Protein AF-A0A9D4B961-F1 (afdb_monomer_lite)

Foldseek 3Di:
DDDDDDPVRVVVVCCVPPVPPQDLVNLLVCLVPQDADVPHDPVNSVVVSVVSCCSNCVPPPPVPVDPPDD

pLDDT: mean 75.54, std 14.16, range [37.44, 94.0]

Secondary structure (DSSP, 8-state):
------HHHHHHHHHHHH-----HHHHHHHHHT-PPPTT--HHHHHHHHHHHHHHH-TT--GGGT-SS--

Organism: Dreissena polymorpha (NCBI:txid45954)

Radius of gyration: 17.99 Å; chains: 1; bounding box: 52×37×34 Å

Structure (mmCIF, N/CA/C/O backbone):
data_AF-A0A9D4B961-F1
#
_entry.id   AF-A0A9D4B961-F1
#
loop_
_atom_site.group_PDB
_atom_site.id
_atom_site.type_symbol
_atom_site.label_atom_id
_atom_site.label_alt_id
_atom_site.label_comp_id
_atom_site.label_asym_id
_atom_site.label_entity_id
_atom_site.label_seq_id
_atom_site.pdbx_PDB_ins_code
_atom_site.Cartn_x
_atom_site.Cartn_y
_atom_site.Cartn_z
_atom_site.occupancy
_atom_site.B_iso_or_equiv
_atom_site.auth_seq_id
_atom_site.auth_comp_id
_atom_site.auth_asym_id
_atom_site.auth_atom_id
_atom_site.pdbx_PDB_model_num
ATOM 1 N N . MET A 1 1 ? 33.170 21.958 -17.922 1.00 43.72 1 MET A N 1
ATOM 2 C CA . MET A 1 1 ? 31.880 22.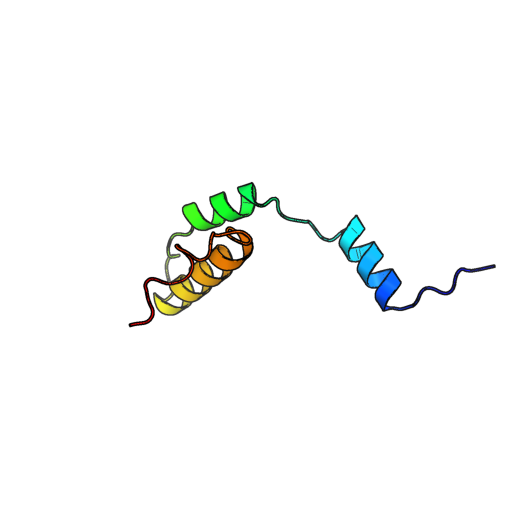030 -18.640 1.00 43.72 1 MET A CA 1
ATOM 3 C C . MET A 1 1 ? 30.841 21.339 -17.778 1.00 43.72 1 MET A C 1
ATOM 5 O O . MET A 1 1 ? 31.024 20.165 -17.497 1.00 43.72 1 MET A O 1
ATOM 9 N N . GLY A 1 2 ? 29.833 22.056 -17.279 1.00 60.34 2 GLY A N 1
ATOM 10 C CA . GLY A 1 2 ? 28.743 21.427 -16.528 1.00 60.34 2 GLY A CA 1
ATOM 11 C C . GLY A 1 2 ? 27.800 20.715 -17.492 1.00 60.34 2 GLY A C 1
ATOM 12 O O . GLY A 1 2 ? 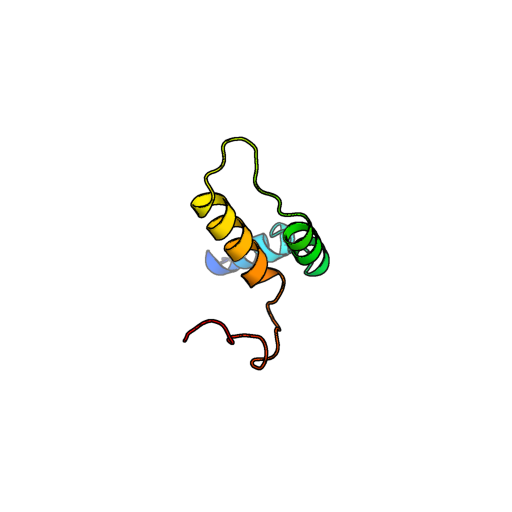27.331 21.339 -18.444 1.00 60.34 2 GLY A O 1
ATOM 13 N N . GLU A 1 3 ? 27.552 19.424 -17.278 1.00 72.38 3 GLU A N 1
ATOM 14 C CA . GLU A 1 3 ? 26.513 18.698 -18.010 1.00 72.38 3 GLU A CA 1
ATOM 15 C C . GLU A 1 3 ? 25.158 19.369 -17.736 1.00 72.38 3 GLU A C 1
ATOM 17 O O . GLU A 1 3 ? 24.739 19.511 -16.585 1.00 72.38 3 GLU A O 1
ATOM 22 N N . LYS A 1 4 ? 24.476 19.826 -18.793 1.00 78.44 4 LYS A N 1
ATOM 23 C CA . LYS A 1 4 ? 23.103 20.325 -18.688 1.00 78.44 4 LYS A CA 1
ATOM 24 C C . LYS A 1 4 ? 22.172 19.120 -18.613 1.00 78.44 4 LYS A C 1
ATOM 26 O O . LYS A 1 4 ? 21.882 18.515 -19.638 1.00 78.44 4 LYS A O 1
ATOM 31 N N . PHE A 1 5 ? 21.715 18.779 -17.413 1.00 80.38 5 PHE A N 1
ATOM 32 C CA . PHE A 1 5 ? 20.655 17.790 -17.242 1.00 80.38 5 PHE A CA 1
ATOM 33 C C . PHE A 1 5 ? 19.292 18.444 -17.428 1.00 80.38 5 PHE A C 1
ATOM 35 O O . PHE A 1 5 ? 19.017 19.503 -16.862 1.00 80.38 5 PHE A O 1
ATOM 42 N N . SER A 1 6 ? 18.420 17.790 -18.186 1.00 88.38 6 SER A N 1
ATOM 43 C CA . SER A 1 6 ? 16.998 18.112 -18.162 1.00 88.38 6 SER A CA 1
ATOM 44 C C . SER A 1 6 ? 16.393 17.740 -16.805 1.00 88.38 6 SER A C 1
ATOM 46 O O . SER A 1 6 ? 16.864 16.831 -16.113 1.00 88.38 6 SER A O 1
ATOM 48 N N . PHE A 1 7 ? 15.307 18.416 -16.430 1.00 84.56 7 PHE A N 1
ATOM 49 C CA . PHE A 1 7 ? 14.561 18.106 -15.208 1.00 84.56 7 PHE A CA 1
ATOM 50 C C . PHE A 1 7 ? 14.184 16.615 -15.125 1.00 84.56 7 PHE A C 1
ATOM 52 O O . PHE A 1 7 ? 14.384 15.976 -14.094 1.00 84.56 7 PHE A O 1
ATOM 59 N N . SER A 1 8 ? 13.736 16.029 -16.237 1.00 85.62 8 SER A N 1
ATOM 60 C CA . SER A 1 8 ? 13.376 14.610 -16.333 1.00 85.62 8 SER A CA 1
ATOM 61 C C . SER A 1 8 ? 14.554 13.671 -16.048 1.00 85.62 8 SER A C 1
ATOM 63 O O . SER A 1 8 ? 14.387 12.631 -15.413 1.00 85.62 8 SER A O 1
ATOM 65 N N . GLU A 1 9 ? 15.767 14.027 -16.475 1.00 87.75 9 GLU A N 1
ATOM 66 C CA . GLU A 1 9 ? 16.968 13.231 -16.204 1.00 87.75 9 GLU A CA 1
ATOM 67 C C . GLU A 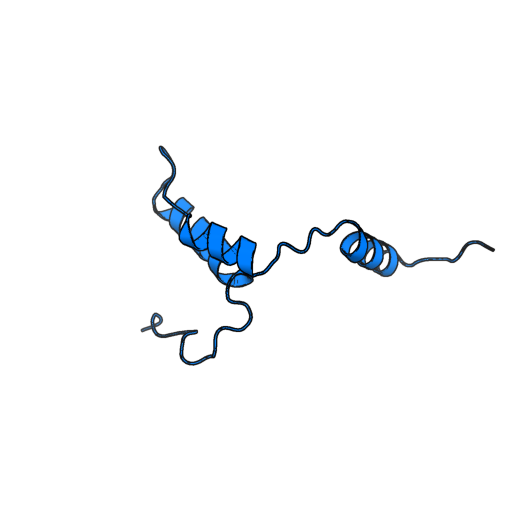1 9 ? 17.407 13.313 -14.746 1.00 87.75 9 GLU A C 1
ATOM 69 O O . GLU A 1 9 ? 17.858 12.308 -14.190 1.00 87.75 9 GLU A O 1
ATOM 74 N N . ILE A 1 10 ? 17.255 14.485 -14.124 1.00 88.31 10 ILE A N 1
ATOM 75 C CA . ILE A 1 10 ? 17.498 14.670 -12.691 1.00 88.31 10 ILE A CA 1
ATOM 76 C C . ILE A 1 10 ? 16.509 13.814 -11.901 1.00 88.31 10 ILE A C 1
ATOM 78 O O . ILE A 1 10 ? 16.939 13.032 -11.055 1.00 88.31 10 ILE A O 1
ATOM 82 N N . MET A 1 11 ? 15.219 13.878 -12.238 1.00 84.69 11 MET A N 1
ATOM 83 C CA . MET A 1 11 ? 14.176 13.076 -11.594 1.00 84.69 11 MET A CA 1
ATOM 84 C C . MET A 1 11 ? 14.434 11.576 -11.742 1.00 84.69 11 MET A C 1
ATOM 86 O O . MET A 1 11 ? 14.445 10.867 -10.743 1.00 84.69 11 MET A O 1
ATOM 90 N N . ARG A 1 12 ? 14.774 11.082 -12.939 1.00 82.19 12 ARG A N 1
ATOM 91 C CA . ARG A 1 12 ? 15.118 9.662 -13.145 1.00 82.19 12 ARG A CA 1
ATOM 92 C C . ARG A 1 12 ? 16.327 9.223 -12.312 1.00 82.19 12 ARG A C 1
ATOM 94 O O . ARG A 1 12 ? 16.353 8.114 -11.782 1.00 82.19 12 ARG A O 1
ATOM 101 N N . LYS A 1 13 ? 17.355 10.072 -12.199 1.00 83.12 13 LYS A N 1
ATOM 102 C CA . LYS A 1 13 ? 18.535 9.793 -11.361 1.00 83.12 13 LYS A CA 1
ATOM 103 C C . LYS A 1 13 ? 18.187 9.820 -9.872 1.00 83.12 13 LYS A C 1
ATOM 105 O O . LYS A 1 13 ? 18.712 8.999 -9.123 1.00 83.12 13 LYS A O 1
ATOM 110 N N . MET A 1 14 ? 17.308 10.729 -9.455 1.00 79.00 14 MET A N 1
ATOM 111 C CA . MET A 1 14 ? 16.794 10.796 -8.089 1.00 79.00 14 MET A CA 1
ATOM 112 C C . MET A 1 14 ? 15.946 9.570 -7.750 1.00 79.00 14 MET A C 1
ATOM 114 O O . MET A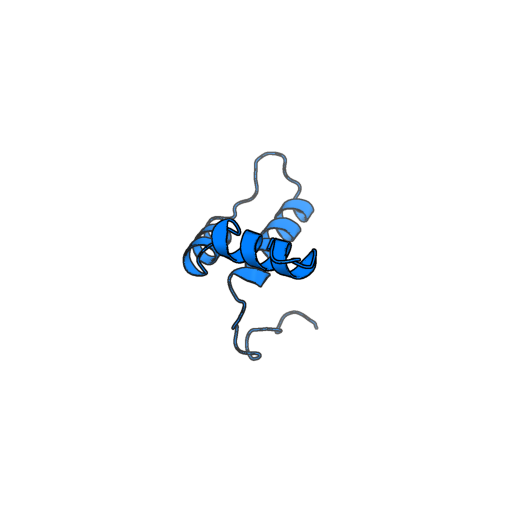 1 14 ? 16.193 8.949 -6.726 1.00 79.00 14 MET A O 1
ATOM 118 N N . GLU A 1 15 ? 15.040 9.141 -8.626 1.00 76.44 15 GLU A N 1
ATOM 119 C CA . GLU A 1 15 ? 14.271 7.904 -8.453 1.00 76.44 15 GLU A CA 1
ATOM 120 C C . GLU A 1 15 ? 15.169 6.663 -8.423 1.00 76.44 15 GLU A C 1
ATOM 122 O O . GLU A 1 15 ? 14.944 5.757 -7.630 1.00 76.44 15 GLU A O 1
ATOM 127 N N . GLY A 1 16 ? 16.224 6.614 -9.240 1.00 69.62 16 GLY A N 1
ATOM 128 C CA . GLY A 1 16 ? 17.178 5.504 -9.212 1.00 69.62 16 GLY A CA 1
ATOM 129 C C . GLY A 1 16 ? 18.025 5.440 -7.934 1.00 69.62 16 GLY A C 1
ATOM 130 O O . GLY A 1 16 ? 18.358 4.344 -7.491 1.00 69.62 16 GLY A O 1
ATOM 131 N N . ARG A 1 17 ? 18.392 6.593 -7.353 1.00 75.38 17 ARG A N 1
ATOM 132 C CA . ARG A 1 17 ? 19.261 6.677 -6.160 1.00 75.38 17 ARG A CA 1
ATOM 133 C C . ARG A 1 17 ? 18.502 6.693 -4.834 1.00 75.38 17 ARG A C 1
ATOM 135 O O . ARG A 1 17 ? 19.002 6.159 -3.853 1.00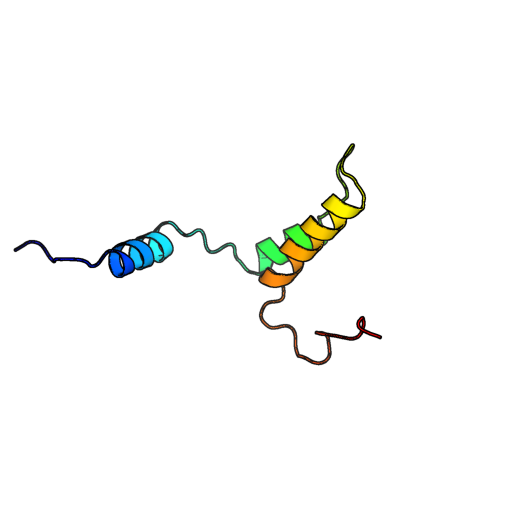 75.38 17 ARG A O 1
ATOM 142 N N . PHE A 1 18 ? 17.340 7.335 -4.807 1.00 72.38 18 PHE A N 1
ATOM 143 C CA . PHE A 1 18 ? 16.562 7.628 -3.600 1.00 72.38 18 PHE A CA 1
ATOM 144 C C . PHE A 1 18 ? 15.120 7.139 -3.683 1.00 72.38 18 PHE A C 1
ATOM 146 O O . PHE A 1 18 ? 14.440 7.089 -2.660 1.00 72.38 18 PHE A O 1
ATOM 153 N N . GLY A 1 19 ? 14.636 6.772 -4.872 1.00 65.75 19 GLY A N 1
ATOM 154 C CA . GLY A 1 19 ? 13.372 6.067 -4.994 1.00 65.75 19 GLY A CA 1
ATOM 155 C C . GLY A 1 19 ? 13.552 4.699 -4.365 1.00 65.75 19 GLY A C 1
ATOM 156 O O . GLY A 1 19 ? 14.079 3.780 -4.992 1.00 65.75 19 GLY A O 1
ATOM 157 N N . ALA A 1 20 ? 13.154 4.572 -3.102 1.00 58.59 20 ALA A N 1
ATOM 158 C CA . ALA A 1 20 ? 13.082 3.294 -2.427 1.00 58.59 20 ALA A CA 1
ATOM 159 C C . ALA A 1 20 ? 12.134 2.404 -3.237 1.00 58.59 20 ALA A C 1
ATOM 161 O O . ALA A 1 20 ? 10.910 2.481 -3.115 1.00 58.59 20 ALA A O 1
ATOM 162 N N . LYS A 1 21 ? 12.694 1.576 -4.125 1.00 65.50 21 LYS A N 1
ATOM 163 C CA . LYS A 1 21 ? 11.945 0.513 -4.783 1.00 65.50 21 LYS A CA 1
ATOM 164 C C . LYS A 1 21 ? 11.666 -0.515 -3.710 1.00 65.50 21 LYS A C 1
ATOM 166 O O . LYS A 1 21 ? 12.444 -1.441 -3.513 1.00 65.50 21 LYS A O 1
ATOM 171 N N . GLU A 1 22 ? 10.566 -0.312 -2.998 1.00 68.19 22 GLU A N 1
ATOM 172 C CA . GLU A 1 22 ? 10.054 -1.310 -2.079 1.00 68.19 22 GLU A CA 1
ATOM 173 C C . GLU A 1 22 ? 9.992 -2.649 -2.821 1.00 68.19 22 GLU A C 1
ATOM 175 O O . GLU A 1 22 ? 9.467 -2.719 -3.943 1.00 68.19 22 GLU A O 1
ATOM 180 N N . LEU A 1 23 ? 10.618 -3.676 -2.247 1.00 71.00 23 LEU A N 1
ATOM 181 C CA . LEU A 1 23 ? 10.670 -4.984 -2.881 1.00 71.00 23 LEU A CA 1
ATOM 182 C C . LEU A 1 23 ? 9.238 -5.526 -3.011 1.00 71.00 23 LEU A C 1
ATOM 184 O O . LEU A 1 23 ? 8.419 -5.302 -2.112 1.00 71.00 23 LEU A O 1
ATOM 188 N N . PRO A 1 24 ? 8.903 -6.225 -4.107 1.00 69.75 24 PRO A N 1
ATOM 189 C CA . PRO A 1 24 ? 7.595 -6.858 -4.262 1.00 69.75 24 PRO A CA 1
ATOM 190 C C . PRO A 1 24 ? 7.196 -7.706 -3.046 1.00 69.75 24 PRO A C 1
ATOM 192 O O . PRO A 1 24 ? 6.046 -7.669 -2.617 1.00 69.75 24 PRO A O 1
ATOM 195 N N . GLU A 1 25 ? 8.149 -8.410 -2.441 1.00 71.31 25 GLU A N 1
ATOM 196 C CA . GLU A 1 25 ? 7.953 -9.208 -1.232 1.00 71.31 25 GLU A CA 1
ATOM 197 C C . GLU A 1 25 ? 7.511 -8.352 -0.040 1.00 71.31 25 GLU A C 1
ATOM 199 O O . GLU A 1 25 ? 6.548 -8.702 0.639 1.00 71.31 25 GLU A O 1
ATOM 204 N N . THR A 1 26 ? 8.133 -7.188 0.174 1.00 78.50 26 THR A N 1
ATOM 205 C CA . THR A 1 26 ? 7.730 -6.244 1.228 1.00 78.50 26 THR A CA 1
ATOM 206 C C . THR A 1 26 ? 6.301 -5.749 1.014 1.00 78.50 26 THR A C 1
ATOM 208 O O . THR A 1 26 ? 5.526 -5.685 1.967 1.00 78.50 26 THR A O 1
ATOM 211 N N . ARG A 1 27 ? 5.913 -5.470 -0.236 1.00 78.75 27 ARG A N 1
ATOM 212 C CA . ARG A 1 27 ? 4.537 -5.061 -0.563 1.00 78.75 27 ARG A CA 1
ATOM 213 C C . ARG A 1 27 ? 3.524 -6.161 -0.276 1.00 78.75 27 ARG A C 1
ATOM 215 O O . ARG A 1 27 ? 2.466 -5.886 0.278 1.00 78.75 27 ARG A O 1
ATOM 222 N N . ARG A 1 28 ? 3.853 -7.410 -0.619 1.00 79.31 28 ARG A N 1
ATOM 223 C CA . ARG A 1 28 ? 2.991 -8.573 -0.350 1.00 79.31 28 ARG A CA 1
ATOM 224 C C . ARG A 1 28 ? 2.808 -8.799 1.144 1.00 79.31 28 ARG A C 1
ATOM 226 O O . ARG A 1 28 ? 1.687 -9.046 1.568 1.00 79.31 28 ARG A O 1
ATOM 233 N N . VAL A 1 29 ? 3.872 -8.651 1.932 1.00 84.00 29 VAL A N 1
ATOM 234 C CA . VAL A 1 29 ? 3.793 -8.730 3.396 1.00 84.00 29 VAL A CA 1
ATOM 235 C C . VAL A 1 29 ? 2.895 -7.623 3.950 1.00 84.00 29 VAL A C 1
ATOM 237 O O . VAL A 1 29 ? 1.997 -7.916 4.732 1.00 84.00 29 VAL A O 1
ATOM 240 N N . LYS A 1 30 ? 3.059 -6.373 3.495 1.00 84.50 30 LYS A N 1
ATOM 241 C CA . LYS A 1 30 ? 2.189 -5.257 3.907 1.00 84.50 30 LYS A CA 1
ATOM 242 C C . LYS A 1 30 ? 0.724 -5.489 3.552 1.00 84.50 30 LYS A C 1
ATOM 244 O O . LYS A 1 30 ? -0.138 -5.199 4.369 1.00 84.50 30 LYS A O 1
ATOM 249 N N . PHE A 1 31 ? 0.451 -6.025 2.363 1.00 84.88 31 PHE A N 1
ATOM 250 C CA . PHE A 1 31 ? -0.901 -6.392 1.950 1.00 84.88 31 PHE A CA 1
ATOM 251 C C . PHE A 1 31 ? -1.486 -7.496 2.846 1.00 84.88 31 PHE A C 1
ATOM 253 O O . PHE A 1 31 ? -2.586 -7.346 3.360 1.00 84.88 31 PHE A O 1
ATOM 260 N N . GLN A 1 32 ? -0.735 -8.573 3.099 1.00 85.06 32 GLN A N 1
ATOM 261 C CA . GLN A 1 32 ? -1.179 -9.685 3.953 1.00 85.06 32 GLN A CA 1
ATOM 262 C C . GLN A 1 32 ? -1.417 -9.274 5.410 1.00 85.06 32 GLN A C 1
ATOM 264 O O . GLN A 1 32 ? -2.253 -9.863 6.086 1.00 85.06 32 GLN A O 1
ATOM 269 N N . GLN A 1 33 ? -0.669 -8.287 5.897 1.00 89.50 33 GLN A N 1
ATOM 270 C CA . GLN A 1 33 ? -0.768 -7.778 7.264 1.00 89.50 33 GLN A CA 1
ATOM 271 C C . GLN A 1 33 ? -1.744 -6.602 7.399 1.00 89.50 33 GLN A C 1
ATOM 273 O O . GLN A 1 33 ? -1.886 -6.061 8.495 1.00 89.50 33 GLN A O 1
ATOM 278 N N . ALA A 1 34 ? -2.399 -6.172 6.316 1.00 88.12 34 ALA A N 1
ATOM 279 C CA . ALA A 1 34 ? -3.293 -5.025 6.343 1.00 88.12 34 ALA A CA 1
ATOM 280 C C . ALA A 1 34 ? -4.593 -5.361 7.088 1.00 88.12 34 ALA A C 1
ATOM 282 O O . ALA A 1 34 ? -5.547 -5.883 6.519 1.00 88.12 34 ALA A O 1
ATOM 283 N N . THR A 1 35 ? -4.645 -5.018 8.370 1.00 91.81 35 THR A N 1
ATOM 284 C CA . THR A 1 35 ? -5.863 -5.054 9.184 1.00 91.81 35 THR A CA 1
ATOM 285 C C . THR A 1 35 ? -6.487 -3.663 9.285 1.00 91.81 35 THR A C 1
ATOM 287 O O . THR A 1 35 ? -5.810 -2.647 9.076 1.00 91.81 35 THR A O 1
ATOM 290 N N . GLN A 1 36 ? -7.790 -3.617 9.573 1.00 93.06 36 GLN A N 1
ATOM 291 C CA . GLN A 1 36 ? -8.497 -2.366 9.834 1.00 93.06 36 GLN A CA 1
ATOM 292 C C . GLN A 1 36 ? -7.966 -1.745 11.126 1.00 93.06 36 GLN A C 1
ATOM 294 O O . GLN A 1 36 ? -7.853 -2.421 12.154 1.00 93.06 36 GLN A O 1
ATOM 299 N N . ASN A 1 37 ? -7.619 -0.461 11.072 1.00 92.56 37 ASN A N 1
ATOM 300 C CA . ASN A 1 37 ? -7.167 0.269 12.247 1.00 92.56 37 ASN A CA 1
ATOM 301 C C . ASN A 1 37 ? -8.353 0.649 13.145 1.00 92.56 37 ASN A C 1
ATOM 303 O O . ASN A 1 37 ? -9.480 0.835 12.686 1.00 92.56 37 ASN A O 1
ATOM 307 N N . SER A 1 38 ? -8.092 0.826 14.441 1.00 89.81 38 SER A N 1
ATOM 308 C CA . SER A 1 38 ? -9.109 1.329 15.370 1.00 89.81 38 SER A CA 1
ATOM 309 C C . SER A 1 38 ? -9.510 2.759 14.987 1.00 89.81 38 SER A C 1
ATOM 311 O O . SER A 1 38 ? -8.661 3.650 14.965 1.00 89.81 38 SER A O 1
ATOM 313 N N . GLY A 1 39 ? -10.790 2.969 14.672 1.00 91.19 39 GLY A N 1
ATOM 314 C CA . GLY A 1 39 ? -11.332 4.262 14.234 1.00 91.19 39 GLY A CA 1
ATOM 315 C C . GLY A 1 39 ? -11.240 4.540 12.728 1.00 91.19 39 GLY A C 1
ATOM 316 O O . GLY A 1 39 ? -11.692 5.594 12.295 1.00 91.19 39 GLY A O 1
ATOM 317 N N . GLU A 1 40 ? -10.693 3.618 11.932 1.00 94.00 40 GLU A N 1
ATOM 318 C CA . GLU A 1 40 ? -10.756 3.670 10.464 1.00 94.00 40 GLU A CA 1
ATOM 319 C C . GLU A 1 40 ? -12.131 3.177 10.001 1.00 94.00 40 GLU A C 1
ATOM 321 O O . GLU A 1 40 ? -12.637 2.175 10.518 1.00 94.00 40 GLU A O 1
ATOM 326 N N . SER A 1 41 ? -12.751 3.865 9.040 1.00 93.69 41 SER A N 1
ATOM 327 C CA . SER A 1 41 ? -13.985 3.365 8.434 1.00 93.69 41 SER A CA 1
ATOM 328 C C . SER A 1 41 ? -13.694 2.111 7.601 1.00 93.69 41 SER A C 1
ATOM 330 O O . SER A 1 41 ? -12.557 1.845 7.207 1.00 93.69 41 SER A O 1
ATOM 332 N N . LEU A 1 42 ? -14.724 1.308 7.336 1.00 90.69 42 LEU A N 1
ATOM 333 C CA . LEU A 1 42 ? -14.555 0.124 6.493 1.00 90.69 42 LEU A CA 1
ATOM 334 C C . LEU A 1 42 ? -14.158 0.508 5.057 1.00 90.69 42 LEU A C 1
ATOM 336 O O . LEU A 1 42 ? -13.375 -0.198 4.428 1.00 90.69 42 LEU A O 1
ATOM 340 N N . GLU A 1 43 ? -14.681 1.633 4.572 1.00 92.44 43 GLU A N 1
ATOM 341 C CA . GLU A 1 43 ? -14.429 2.187 3.239 1.00 92.44 43 GLU A CA 1
ATOM 342 C C . GLU A 1 43 ? -12.968 2.638 3.106 1.00 92.44 43 GLU A C 1
ATOM 344 O O . GLU A 1 43 ? -12.265 2.180 2.206 1.00 92.44 43 GLU A O 1
ATOM 349 N N . ASP A 1 44 ? -12.470 3.418 4.071 1.00 90.69 44 ASP A N 1
ATOM 350 C CA . ASP A 1 44 ? -11.073 3.875 4.093 1.00 90.69 44 ASP A CA 1
ATOM 351 C C . ASP A 1 44 ? -10.092 2.696 4.173 1.00 90.69 44 ASP A C 1
ATOM 353 O O . ASP A 1 44 ? -9.043 2.680 3.518 1.00 90.69 44 ASP A O 1
ATOM 357 N N . TRP A 1 45 ? -10.442 1.672 4.960 1.00 93.12 45 TRP A N 1
ATOM 358 C CA . TRP A 1 45 ? -9.647 0.452 5.036 1.00 93.12 45 TRP A CA 1
ATOM 359 C C . TRP A 1 45 ? -9.630 -0.298 3.701 1.00 93.12 45 TRP A C 1
ATOM 361 O O . TRP A 1 45 ? -8.558 -0.719 3.255 1.00 93.12 45 TRP A O 1
ATOM 371 N N . ALA A 1 46 ? -10.783 -0.441 3.044 1.00 88.12 46 ALA A N 1
ATOM 372 C CA . ALA A 1 46 ? -10.888 -1.107 1.750 1.00 88.12 46 ALA A CA 1
ATOM 373 C C . ALA A 1 46 ? -10.051 -0.392 0.675 1.00 88.12 46 ALA A C 1
ATOM 375 O O . ALA A 1 46 ? -9.273 -1.044 -0.027 1.00 88.12 46 ALA A O 1
ATOM 376 N N . ASP A 1 47 ? -10.114 0.940 0.614 1.00 88.12 47 ASP A N 1
ATOM 377 C CA . ASP A 1 47 ? -9.311 1.749 -0.310 1.00 88.12 47 ASP A CA 1
ATOM 378 C C . ASP A 1 47 ? -7.804 1.599 -0.052 1.00 88.12 47 ASP A C 1
ATOM 380 O O . ASP A 1 47 ? -6.991 1.482 -0.984 1.00 88.12 47 ASP A O 1
ATOM 384 N N . ARG A 1 48 ? -7.401 1.528 1.222 1.00 88.94 48 ARG A N 1
ATOM 385 C CA . ARG A 1 48 ? -6.003 1.297 1.608 1.00 88.94 48 ARG A CA 1
ATOM 386 C C . ARG A 1 48 ? -5.526 -0.095 1.203 1.00 88.94 48 ARG A C 1
ATOM 388 O O . ARG A 1 48 ? -4.434 -0.227 0.644 1.00 88.94 48 ARG A O 1
ATOM 395 N N . VAL A 1 49 ? -6.324 -1.131 1.453 1.00 88.12 49 VAL A N 1
ATOM 396 C CA . VAL A 1 49 ? -6.017 -2.513 1.052 1.00 88.12 49 VAL A CA 1
ATOM 397 C C . VAL A 1 49 ? -5.908 -2.622 -0.471 1.00 88.12 49 VAL A C 1
ATOM 399 O O . VAL A 1 49 ? -4.947 -3.211 -0.975 1.00 88.12 49 VAL A O 1
ATOM 402 N N . LEU A 1 50 ? -6.818 -1.986 -1.214 1.00 83.19 50 LEU A N 1
ATOM 403 C CA . LEU A 1 50 ? -6.790 -1.945 -2.676 1.00 83.19 50 LEU A CA 1
ATOM 404 C C . LEU A 1 50 ? -5.514 -1.269 -3.203 1.00 83.19 50 LEU A C 1
ATOM 406 O O . LEU A 1 50 ? -4.844 -1.792 -4.098 1.00 83.19 50 LEU A O 1
ATOM 410 N N . THR A 1 51 ? -5.113 -0.155 -2.586 1.00 82.12 51 THR A N 1
ATOM 411 C CA . THR A 1 51 ? -3.876 0.566 -2.928 1.00 82.12 51 THR A CA 1
ATOM 412 C C . THR A 1 51 ? -2.622 -0.28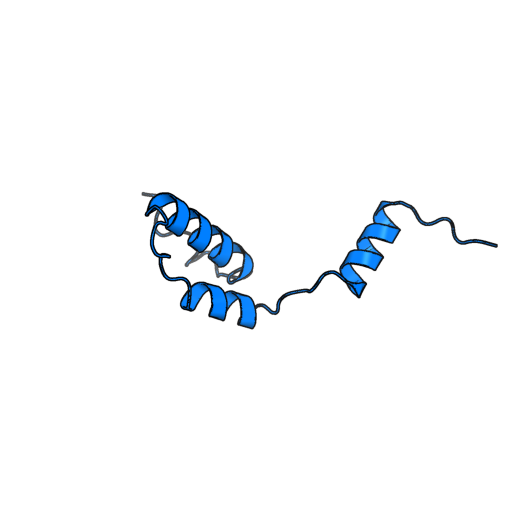7 -2.700 1.00 82.12 51 THR A C 1
ATOM 414 O O . THR A 1 51 ? -1.637 -0.152 -3.429 1.00 82.12 51 THR A O 1
ATOM 417 N N . LEU A 1 52 ? -2.645 -1.202 -1.726 1.00 81.56 52 LEU A N 1
ATOM 418 C CA . LEU A 1 52 ? -1.554 -2.146 -1.460 1.00 81.56 52 LEU A CA 1
ATOM 419 C C . LEU A 1 52 ? -1.551 -3.344 -2.427 1.00 81.56 52 LEU A C 1
ATOM 421 O O . LEU A 1 52 ? -0.476 -3.860 -2.746 1.00 81.56 52 LEU A O 1
ATOM 425 N N . ALA A 1 53 ? -2.717 -3.761 -2.929 1.00 76.12 53 ALA A N 1
ATOM 426 C CA . ALA A 1 53 ? -2.856 -4.888 -3.853 1.00 76.12 53 ALA A CA 1
ATOM 427 C C . ALA A 1 53 ? -2.192 -4.616 -5.214 1.00 76.12 53 ALA A C 1
ATOM 429 O O . ALA A 1 53 ? -1.417 -5.439 -5.709 1.00 76.12 53 ALA A O 1
ATOM 430 N N . ILE A 1 54 ? -2.445 -3.434 -5.790 1.00 70.81 54 ILE A N 1
ATOM 431 C CA . ILE A 1 54 ? -1.966 -3.033 -7.125 1.00 70.81 54 ILE A CA 1
ATOM 432 C C . ILE A 1 54 ? -0.439 -3.211 -7.279 1.00 70.81 54 ILE A C 1
ATOM 434 O O . ILE A 1 54 ? 0.007 -3.867 -8.226 1.00 70.81 54 ILE A O 1
ATOM 438 N N . PRO A 1 55 ? 0.410 -2.692 -6.370 1.00 66.12 55 PRO A N 1
ATOM 439 C CA . PRO A 1 55 ? 1.855 -2.829 -6.501 1.00 66.12 55 PRO A CA 1
ATOM 440 C C . PRO A 1 55 ? 2.400 -4.160 -5.945 1.00 66.12 55 PRO A C 1
ATOM 442 O O . PRO A 1 55 ? 3.532 -4.523 -6.287 1.00 66.12 55 PRO A O 1
ATOM 445 N N . ALA A 1 56 ? 1.637 -4.892 -5.118 1.00 64.81 56 ALA A N 1
ATOM 446 C CA . ALA A 1 56 ? 1.992 -6.232 -4.635 1.00 64.81 56 ALA A CA 1
ATOM 447 C C . ALA A 1 56 ? 1.829 -7.316 -5.717 1.00 64.81 56 ALA A C 1
ATOM 449 O O . ALA A 1 56 ? 2.567 -8.304 -5.714 1.00 64.81 56 ALA A O 1
ATOM 450 N N . PHE A 1 57 ? 0.919 -7.103 -6.674 1.00 67.12 57 PHE A N 1
ATOM 451 C CA . PHE A 1 57 ? 0.559 -8.072 -7.712 1.00 67.12 57 PHE A CA 1
ATOM 452 C C . PHE A 1 57 ? 0.718 -7.532 -9.141 1.00 67.12 57 PHE A C 1
ATOM 454 O O . PHE A 1 57 ? -0.063 -7.843 -10.034 1.00 67.12 57 PHE A O 1
ATOM 461 N N . ARG A 1 58 ? 1.786 -6.770 -9.399 1.00 63.31 58 ARG A N 1
ATOM 462 C CA . ARG A 1 58 ? 2.042 -6.131 -10.707 1.00 63.31 58 ARG A CA 1
ATOM 463 C C . ARG A 1 58 ? 2.083 -7.092 -11.912 1.00 63.31 58 ARG A C 1
ATOM 465 O O . ARG A 1 58 ? 1.877 -6.651 -13.033 1.00 63.31 58 ARG A O 1
ATOM 472 N N . ASN A 1 59 ? 2.345 -8.381 -11.673 1.00 62.47 59 ASN A N 1
ATOM 473 C CA . ASN A 1 59 ? 2.403 -9.442 -12.685 1.00 62.47 59 ASN A CA 1
ATOM 474 C C . ASN A 1 59 ? 1.340 -10.529 -12.442 1.00 62.47 59 ASN A C 1
ATOM 476 O O . ASN A 1 59 ? 1.601 -11.703 -12.714 1.00 62.47 59 ASN A O 1
ATOM 480 N N . LEU A 1 60 ? 0.189 -10.187 -11.848 1.00 60.81 60 LEU A N 1
ATOM 481 C CA . LEU A 1 60 ? -0.884 -11.162 -11.673 1.00 60.81 60 LEU A CA 1
ATOM 482 C C . LEU A 1 60 ? -1.341 -11.640 -13.066 1.00 60.81 60 LEU A C 1
ATOM 484 O O . LEU A 1 60 ? -1.694 -10.805 -13.900 1.00 60.81 60 LEU A O 1
ATOM 488 N N . PRO A 1 61 ? -1.301 -12.953 -13.357 1.00 58.50 61 PRO A N 1
ATOM 489 C CA . PRO A 1 61 ? -1.832 -13.477 -14.607 1.00 58.50 61 PRO A CA 1
ATOM 490 C C . PRO A 1 61 ? -3.291 -13.049 -14.781 1.00 58.50 61 PRO A C 1
ATOM 492 O O . PRO A 1 61 ? -4.062 -13.171 -13.833 1.00 58.50 61 PRO A O 1
ATOM 495 N N . GLU A 1 62 ? -3.673 -12.628 -15.989 1.00 56.97 62 GLU A N 1
ATOM 496 C CA . GLU A 1 62 ? -4.997 -12.058 -16.309 1.00 56.97 62 GLU A CA 1
ATOM 497 C C . GLU A 1 62 ? -6.179 -12.925 -15.837 1.00 56.97 62 GLU A C 1
ATOM 499 O O . GLU A 1 62 ? -7.208 -12.409 -15.416 1.00 56.97 62 GLU A O 1
ATOM 504 N N . LYS A 1 63 ? -5.978 -14.247 -15.771 1.00 62.44 63 LYS A N 1
ATOM 505 C CA . LYS A 1 63 ? -6.915 -15.231 -15.198 1.00 62.44 63 LYS A CA 1
ATOM 506 C C . LYS A 1 63 ? -7.310 -15.003 -13.729 1.00 62.44 63 LYS A C 1
ATOM 508 O O . LYS A 1 63 ? -8.279 -15.599 -13.280 1.00 62.44 63 LYS A O 1
ATOM 513 N N . TYR A 1 64 ? -6.551 -14.213 -12.975 1.00 60.41 64 TYR A N 1
ATOM 514 C CA . TYR A 1 64 ? -6.854 -13.841 -11.589 1.00 60.41 64 TYR A CA 1
ATOM 515 C C . TYR A 1 64 ? -7.192 -12.349 -11.454 1.00 60.41 64 TYR A C 1
ATOM 517 O O . TYR A 1 64 ? -7.530 -11.907 -10.361 1.00 60.41 64 TYR A O 1
ATOM 525 N N . SER A 1 65 ? -7.065 -11.570 -12.535 1.00 56.47 65 SER A N 1
ATOM 526 C CA . SER A 1 65 ? -7.175 -10.108 -12.501 1.00 56.47 65 SER A CA 1
ATOM 527 C C . SER A 1 65 ? -8.620 -9.608 -12.502 1.00 56.47 65 SER A C 1
ATOM 529 O O . SER A 1 65 ? -8.843 -8.474 -12.102 1.00 56.47 65 SER A O 1
ATOM 531 N N . MET A 1 66 ? -9.600 -10.432 -12.887 1.00 57.47 66 MET A N 1
ATOM 532 C CA . MET A 1 66 ? -11.022 -10.156 -12.666 1.00 57.47 66 MET A CA 1
ATOM 533 C C . MET A 1 66 ? -11.827 -11.456 -12.596 1.00 57.47 66 MET A C 1
ATOM 535 O O . MET A 1 66 ? -12.054 -12.110 -13.610 1.00 57.47 66 MET A O 1
ATOM 539 N N . GLN A 1 67 ? -12.313 -11.786 -11.401 1.00 49.69 67 GLN A N 1
ATOM 540 C CA . GLN A 1 67 ? -13.552 -12.554 -11.245 1.00 49.69 67 GLN A CA 1
ATOM 541 C C . GLN A 1 67 ? -14.571 -11.821 -10.349 1.00 49.69 67 GLN A C 1
ATOM 543 O O . GLN A 1 67 ? -15.559 -12.411 -9.938 1.00 49.69 67 GLN A O 1
ATOM 548 N N . GLU A 1 68 ? -14.369 -10.525 -10.083 1.00 47.03 68 GLU A N 1
ATOM 549 C CA . GLU A 1 68 ? -15.320 -9.683 -9.342 1.00 47.03 68 GLU A CA 1
ATOM 550 C C . GLU A 1 68 ? -15.599 -8.400 -10.128 1.00 47.03 68 GLU A C 1
ATOM 552 O O . GLU A 1 68 ? -15.194 -7.301 -9.767 1.00 47.03 68 GLU A O 1
ATOM 557 N N . ALA A 1 69 ? -16.249 -8.574 -11.276 1.00 40.84 69 ALA A N 1
ATOM 558 C CA . ALA A 1 69 ? -16.919 -7.494 -11.987 1.00 40.84 69 ALA A CA 1
ATOM 559 C C . ALA A 1 69 ? -18.109 -8.043 -12.790 1.00 40.84 69 ALA A C 1
ATOM 561 O O . ALA A 1 69 ? -18.213 -7.730 -13.967 1.00 40.84 69 ALA A O 1
ATOM 562 N N . PHE A 1 70 ? -18.952 -8.889 -12.182 1.00 37.44 70 PHE A N 1
ATOM 563 C CA . PHE A 1 70 ? -20.354 -9.114 -12.572 1.00 37.44 70 PHE A CA 1
ATOM 564 C C . PHE A 1 70 ? -21.156 -9.656 -11.390 1.00 37.44 70 PHE A C 1
ATOM 566 O O . PHE A 1 70 ? -20.705 -10.659 -10.795 1.00 37.44 70 PHE A O 1
#

Sequence (70 aa):
MGEKFSFSEIMRKMEGRFGAKELPETRRVKFQQATQNSGESLEDWADRVLTLAIPAFRNLPEKYSMQEAF